Protein AF-A0A5J6HC50-F1 (afdb_monomer_lite)

Radius of gyration: 23.79 Å; chains: 1; bounding box: 67×35×58 Å

Secondary structure (DSSP, 8-state):
-PPPP------S---------HHHHHHHHHTSTTS-GGGSTTT----TT-SS---B-SSTT--SBPBTTBSS-HHHHHHHHHHHHTT--HHHHHHHSPP-----------

Foldseek 3Di:
DDDDDDDPPPPPDDDDDDPDPPVVVVVCVCPDPPNPPCPDPVNDPPDCVNPVQVQAALQPQAQHGADPVGSHHPVLVVVVVVCVVVVHDPVVSSPPPDHHHPPDPPPDDD

pLDDT: mean 72.53, std 16.81, range [35.03, 94.19]

Organism: Streptomyces alboniger (NCBI:txid132473)

Structure (mmCIF, N/CA/C/O backbone):
data_AF-A0A5J6HC50-F1
#
_entry.id   AF-A0A5J6HC50-F1
#
loop_
_atom_site.group_PDB
_atom_site.id
_atom_site.type_symbol
_atom_site.label_atom_id
_atom_site.label_alt_id
_atom_site.label_comp_id
_atom_site.label_asym_id
_atom_site.label_entity_id
_atom_site.label_seq_id
_atom_site.pdbx_PDB_ins_code
_atom_site.Cartn_x
_atom_site.Cartn_y
_atom_site.Cartn_z
_atom_site.occupancy
_atom_site.B_iso_or_equiv
_atom_site.auth_seq_id
_atom_site.auth_comp_id
_atom_site.auth_asym_id
_atom_site.auth_atom_id
_atom_site.pdbx_PDB_model_num
ATOM 1 N N . MET A 1 1 ? 52.934 23.487 -23.079 1.00 38.81 1 MET A N 1
ATOM 2 C CA . MET A 1 1 ? 52.413 22.132 -23.367 1.00 38.81 1 MET A CA 1
ATOM 3 C C . MET A 1 1 ? 50.916 22.151 -23.088 1.00 38.81 1 MET A C 1
ATOM 5 O O . MET A 1 1 ? 50.529 22.014 -21.936 1.00 38.81 1 MET A O 1
ATOM 9 N N . SER A 1 2 ? 50.095 22.440 -24.105 1.00 44.72 2 SER A N 1
ATOM 10 C CA . SER A 1 2 ? 48.630 22.439 -23.972 1.00 44.72 2 SER A CA 1
ATOM 11 C C . SER A 1 2 ? 48.084 21.038 -24.205 1.00 44.72 2 SER A C 1
ATOM 13 O O . SER A 1 2 ? 48.495 20.344 -25.132 1.00 44.72 2 SER A O 1
ATOM 15 N N . ARG A 1 3 ? 47.182 20.633 -23.319 1.00 43.44 3 ARG A N 1
ATOM 16 C CA . ARG A 1 3 ? 46.452 19.367 -23.340 1.00 43.44 3 ARG A CA 1
ATOM 17 C C . ARG A 1 3 ? 45.401 19.429 -24.469 1.00 43.44 3 ARG A C 1
ATOM 19 O O . ARG A 1 3 ? 44.765 20.473 -24.579 1.00 43.44 3 ARG A O 1
ATOM 26 N N . PRO A 1 4 ? 45.227 18.397 -25.314 1.00 49.81 4 PRO A N 1
ATOM 27 C CA . PRO A 1 4 ? 44.206 18.433 -26.357 1.00 49.81 4 PRO A CA 1
ATOM 28 C C . PRO A 1 4 ? 42.807 18.261 -25.748 1.00 49.81 4 PRO A C 1
ATOM 30 O O . PRO A 1 4 ? 42.625 17.468 -24.819 1.00 49.81 4 PRO A O 1
ATOM 33 N N . ASP A 1 5 ? 41.837 19.003 -26.279 1.00 56.50 5 ASP A N 1
ATOM 34 C CA . ASP A 1 5 ? 40.420 18.887 -25.933 1.00 56.50 5 ASP A CA 1
ATOM 35 C C . ASP A 1 5 ? 39.866 17.512 -26.353 1.00 56.50 5 ASP A C 1
ATOM 37 O O . ASP A 1 5 ? 40.163 17.042 -27.458 1.00 56.50 5 ASP A O 1
ATOM 41 N N . PRO A 1 6 ? 39.045 16.837 -25.523 1.00 55.06 6 PRO A N 1
ATOM 42 C CA . PRO A 1 6 ? 38.383 15.611 -25.937 1.00 55.06 6 PRO A CA 1
ATOM 43 C C . PRO A 1 6 ? 37.243 15.946 -26.907 1.00 55.06 6 PRO A C 1
ATOM 45 O O . PRO A 1 6 ? 36.150 16.347 -26.510 1.00 55.06 6 PRO A O 1
ATOM 48 N N . VAL A 1 7 ? 37.499 15.755 -28.200 1.00 55.75 7 VAL A N 1
ATOM 49 C CA . VAL A 1 7 ? 36.460 15.724 -29.234 1.00 55.75 7 VAL A CA 1
ATOM 50 C C . VAL A 1 7 ? 35.606 14.478 -28.987 1.00 55.75 7 VAL A C 1
ATOM 52 O O . VAL A 1 7 ? 36.064 13.363 -29.220 1.00 55.75 7 VAL A O 1
ATOM 55 N N . PHE A 1 8 ? 34.380 14.648 -28.489 1.00 52.56 8 PHE A N 1
ATOM 56 C CA . PHE A 1 8 ? 33.379 13.578 -28.422 1.00 52.56 8 PHE A CA 1
ATOM 57 C C . PHE A 1 8 ? 32.710 13.432 -29.801 1.00 52.56 8 PHE A C 1
ATOM 59 O O . PHE A 1 8 ? 31.940 14.313 -30.184 1.00 52.56 8 PHE A O 1
ATOM 66 N N . PRO A 1 9 ? 32.948 12.348 -30.565 1.00 48.97 9 PRO A N 1
ATOM 67 C CA . PRO A 1 9 ? 32.548 12.275 -31.969 1.00 48.97 9 PRO A CA 1
ATOM 68 C C . PRO A 1 9 ? 31.180 11.596 -32.183 1.00 48.97 9 PRO A C 1
ATOM 70 O O . PRO A 1 9 ? 30.968 10.977 -33.217 1.00 48.97 9 PRO A O 1
ATOM 73 N N . PHE A 1 10 ? 30.247 11.666 -31.224 1.00 49.09 10 PHE A N 1
ATOM 74 C CA . PHE A 1 10 ? 29.028 10.831 -31.246 1.00 49.09 10 PHE A CA 1
ATOM 75 C C . PHE A 1 10 ? 27.690 11.561 -31.469 1.00 49.09 10 PHE A C 1
ATOM 77 O O . PHE A 1 10 ? 26.645 10.939 -31.316 1.00 49.09 10 PHE A O 1
ATOM 84 N N . PHE A 1 11 ? 27.674 12.844 -31.851 1.00 50.44 11 PHE A N 1
ATOM 85 C CA . PHE A 1 11 ? 26.414 13.595 -32.042 1.00 50.44 11 PHE A CA 1
ATOM 86 C C . PHE A 1 11 ? 26.218 14.224 -33.428 1.00 50.44 11 PHE A C 1
ATOM 88 O O . PHE A 1 11 ? 25.427 15.154 -33.571 1.00 50.44 11 PHE A O 1
ATOM 95 N N . LEU A 1 12 ? 26.897 13.730 -34.464 1.00 55.72 12 LEU A N 1
ATOM 96 C CA . LEU A 1 12 ? 26.607 14.149 -35.835 1.00 55.72 12 LEU A CA 1
ATOM 97 C C . LEU A 1 12 ? 25.789 13.065 -36.537 1.00 55.72 12 LEU A C 1
ATOM 99 O O . LEU A 1 12 ? 26.244 11.936 -36.676 1.00 55.72 12 LEU A O 1
ATOM 103 N N . ASP A 1 13 ? 24.595 13.479 -36.957 1.00 51.22 13 ASP A N 1
ATOM 104 C CA . ASP A 1 13 ? 23.547 12.735 -37.661 1.00 51.22 13 ASP A CA 1
ATOM 105 C C . ASP A 1 13 ? 22.527 12.008 -36.765 1.00 51.22 13 ASP A C 1
ATOM 107 O O . ASP A 1 13 ? 22.476 10.784 -36.657 1.00 51.22 13 ASP A O 1
ATOM 111 N N . HIS A 1 14 ? 21.675 12.794 -36.096 1.00 55.84 14 HIS A N 1
ATOM 112 C CA . HIS A 1 14 ? 20.399 12.270 -35.618 1.00 55.84 14 HIS A CA 1
ATOM 113 C C . HIS A 1 14 ? 19.387 12.437 -36.759 1.00 55.84 14 HIS A C 1
ATOM 115 O O . HIS A 1 14 ? 19.079 13.586 -37.098 1.00 55.84 14 HIS A O 1
ATOM 121 N N . PRO A 1 15 ? 18.864 11.351 -37.362 1.00 57.97 15 PRO A N 1
ATOM 122 C CA . PRO A 1 15 ? 17.782 11.479 -38.327 1.00 57.97 15 PRO A CA 1
ATOM 123 C C . PRO A 1 15 ? 16.623 12.252 -37.686 1.00 57.97 15 PRO A C 1
ATOM 125 O O . PRO A 1 15 ? 16.429 12.206 -36.465 1.00 57.97 15 PRO A O 1
ATOM 128 N N . ALA A 1 16 ? 15.886 13.008 -38.507 1.00 63.34 16 ALA A N 1
ATOM 129 C CA . ALA A 1 16 ? 14.746 13.806 -38.065 1.00 63.34 16 ALA A CA 1
ATOM 130 C C . ALA A 1 16 ? 13.880 12.997 -37.089 1.00 63.34 16 ALA A C 1
ATOM 132 O O . ALA A 1 16 ? 13.586 11.833 -37.359 1.00 63.34 16 ALA A O 1
ATOM 133 N N . ARG A 1 17 ? 13.519 13.595 -35.941 1.00 60.28 17 ARG A N 1
ATOM 134 C CA . ARG A 1 17 ? 12.764 12.908 -34.882 1.00 60.28 17 ARG A CA 1
ATOM 135 C C . ARG A 1 17 ? 11.524 12.259 -35.494 1.00 60.28 17 ARG A C 1
ATOM 137 O O . ARG A 1 17 ? 10.584 12.958 -35.862 1.00 60.28 17 ARG A O 1
ATOM 144 N N . VAL A 1 18 ? 11.533 10.936 -35.600 1.00 63.72 18 VAL A N 1
ATOM 145 C CA . VAL A 1 18 ? 10.360 10.175 -36.019 1.00 63.72 18 VAL A CA 1
ATOM 146 C C . VAL A 1 18 ? 9.429 10.114 -34.818 1.00 63.72 18 VAL A C 1
ATOM 148 O O . VAL A 1 18 ? 9.851 9.780 -33.709 1.00 63.72 18 VAL A O 1
ATOM 151 N N . THR A 1 19 ? 8.164 10.467 -35.017 1.00 62.44 19 THR A N 1
ATOM 152 C CA . THR A 1 19 ? 7.119 10.250 -34.018 1.00 62.44 19 THR A CA 1
ATOM 153 C C . THR A 1 19 ? 6.856 8.748 -33.922 1.00 62.44 19 THR A C 1
ATOM 155 O O . THR A 1 19 ? 6.003 8.226 -34.632 1.00 62.44 19 THR A O 1
ATOM 158 N N . SER A 1 20 ? 7.630 8.042 -33.101 1.00 62.22 20 SER A N 1
ATOM 159 C CA . SER A 1 20 ? 7.276 6.692 -32.651 1.00 62.22 20 SER A CA 1
ATOM 160 C C . SER A 1 20 ? 6.334 6.821 -31.459 1.00 62.22 20 SER A C 1
ATOM 162 O O . SER A 1 20 ? 6.448 7.765 -30.664 1.00 62.22 20 SER A O 1
ATOM 164 N N . ASP A 1 21 ? 5.366 5.912 -31.363 1.00 69.88 21 ASP A N 1
ATOM 165 C CA . ASP A 1 21 ? 4.458 5.892 -30.227 1.00 69.88 21 ASP A CA 1
ATOM 166 C C . ASP A 1 21 ? 5.291 5.707 -28.950 1.00 69.88 21 ASP A C 1
ATOM 168 O O . ASP A 1 21 ? 6.157 4.834 -28.852 1.00 69.88 21 ASP A O 1
ATOM 172 N N . ARG A 1 22 ? 5.057 6.552 -27.945 1.00 77.88 22 ARG A N 1
ATOM 173 C CA . ARG A 1 22 ? 5.753 6.463 -26.657 1.00 77.88 22 ARG A CA 1
ATOM 174 C C . ARG A 1 22 ? 5.653 5.051 -26.069 1.00 77.88 22 ARG A C 1
AT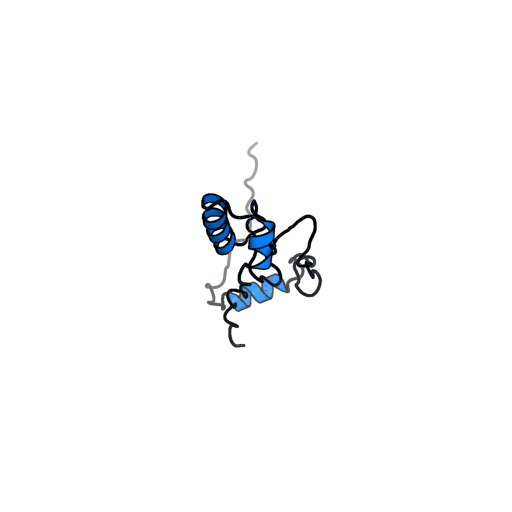OM 176 O O . ARG A 1 22 ? 6.588 4.605 -25.404 1.00 77.88 22 ARG A O 1
ATOM 183 N N . LEU A 1 23 ? 4.536 4.363 -26.294 1.00 79.56 23 LEU A N 1
ATOM 184 C CA . LEU A 1 23 ? 4.301 3.007 -25.821 1.00 79.56 23 LEU A CA 1
ATOM 185 C C . LEU A 1 23 ? 5.154 1.977 -26.574 1.00 79.56 23 LEU A C 1
ATOM 187 O O . LEU A 1 23 ? 5.663 1.045 -25.952 1.00 79.56 23 LEU A O 1
ATOM 191 N N . GLU A 1 24 ? 5.395 2.180 -27.868 1.00 80.25 24 GLU A N 1
ATOM 192 C CA . GLU A 1 24 ? 6.279 1.342 -28.684 1.00 80.25 24 GLU A CA 1
ATOM 193 C C . GLU A 1 24 ? 7.730 1.429 -28.182 1.00 80.25 24 GLU A C 1
ATOM 195 O O . GLU A 1 24 ? 8.363 0.407 -27.905 1.00 80.25 24 GLU A O 1
ATOM 200 N N . LEU A 1 25 ? 8.232 2.648 -27.949 1.00 83.50 25 LEU A N 1
ATOM 201 C CA . LEU A 1 25 ? 9.586 2.868 -27.429 1.00 83.50 25 LEU A CA 1
ATOM 202 C C . LEU A 1 25 ? 9.782 2.286 -26.026 1.00 83.50 25 LEU A C 1
ATOM 204 O O . LEU A 1 25 ? 10.804 1.657 -25.753 1.00 83.50 25 LEU A O 1
ATOM 208 N N . LEU A 1 26 ? 8.814 2.480 -25.125 1.00 80.44 26 LEU A N 1
ATOM 209 C CA . LEU A 1 26 ? 8.892 1.922 -23.773 1.00 80.44 26 LEU A CA 1
ATOM 210 C C . LEU A 1 26 ? 8.887 0.393 -23.805 1.00 80.44 26 LEU A C 1
ATOM 212 O O . LEU A 1 26 ? 9.696 -0.234 -23.122 1.00 80.44 26 LEU A O 1
ATOM 216 N N . THR A 1 27 ? 8.037 -0.198 -24.643 1.00 81.50 27 THR A N 1
ATOM 217 C CA . THR A 1 27 ? 7.997 -1.649 -24.860 1.00 81.50 27 THR A CA 1
ATOM 218 C C . THR A 1 27 ? 9.338 -2.171 -25.374 1.00 81.50 27 THR A C 1
ATOM 220 O O . THR A 1 27 ? 9.859 -3.154 -24.846 1.00 81.50 27 THR A O 1
ATOM 223 N N . ALA A 1 28 ? 9.939 -1.507 -26.363 1.00 85.75 28 ALA A N 1
ATOM 224 C CA . ALA A 1 28 ? 11.239 -1.896 -26.907 1.00 85.75 28 ALA A CA 1
ATOM 225 C C . ALA A 1 28 ? 12.362 -1.809 -25.858 1.00 85.75 28 ALA A C 1
ATOM 227 O O . ALA A 1 28 ? 13.219 -2.691 -25.790 1.00 85.75 28 ALA A O 1
ATOM 228 N N . LEU A 1 29 ? 12.341 -0.779 -25.005 1.00 85.56 29 LEU A N 1
ATOM 229 C CA . LEU A 1 29 ? 13.322 -0.608 -23.933 1.00 85.56 29 LEU A CA 1
ATOM 230 C C . LEU A 1 29 ? 13.191 -1.681 -22.847 1.00 85.56 29 LEU A C 1
ATOM 232 O O . LEU A 1 29 ? 14.210 -2.244 -22.457 1.00 85.56 29 LEU A O 1
ATOM 236 N N . VAL A 1 30 ? 11.971 -1.998 -22.397 1.00 82.44 30 VAL A N 1
ATOM 237 C CA . VAL A 1 30 ? 11.715 -3.041 -21.380 1.00 82.44 30 VAL A CA 1
ATOM 238 C C . VAL A 1 30 ? 12.141 -4.430 -21.872 1.00 82.44 30 VAL A C 1
ATOM 240 O O . VAL A 1 30 ? 12.705 -5.216 -21.112 1.00 82.44 30 VAL A O 1
ATOM 243 N N . ASN A 1 31 ? 11.934 -4.720 -23.160 1.00 82.19 31 ASN A N 1
ATOM 244 C CA . ASN A 1 31 ? 12.340 -5.989 -23.777 1.00 82.19 31 ASN A CA 1
ATOM 245 C C . ASN A 1 31 ? 13.823 -6.030 -24.187 1.00 82.19 31 ASN A C 1
ATOM 247 O O . ASN A 1 31 ? 14.323 -7.065 -24.630 1.00 82.19 31 ASN A O 1
ATOM 251 N N . GLY A 1 32 ? 14.544 -4.916 -24.053 1.00 82.81 32 GLY A N 1
ATOM 252 C CA . GLY A 1 32 ? 15.947 -4.820 -24.423 1.00 82.81 32 GLY A CA 1
ATOM 253 C C . GLY A 1 32 ? 16.878 -5.607 -23.487 1.00 82.81 32 GLY A C 1
ATOM 254 O O . GLY A 1 32 ? 16.563 -5.850 -22.319 1.00 82.81 32 GLY A O 1
ATOM 255 N N . PRO A 1 33 ? 18.089 -5.958 -23.952 1.00 77.25 33 PRO A N 1
ATOM 256 C CA . PRO A 1 33 ? 19.065 -6.721 -23.166 1.00 77.25 33 PRO A CA 1
ATOM 257 C C . PRO A 1 33 ? 19.668 -5.931 -21.994 1.00 77.25 33 PRO A C 1
ATOM 259 O O . PRO A 1 33 ? 20.281 -6.518 -21.110 1.00 77.25 33 PRO A O 1
ATOM 262 N N . ARG A 1 34 ? 19.525 -4.598 -21.996 1.00 75.81 34 ARG A N 1
ATOM 263 C CA . ARG A 1 34 ? 20.048 -3.704 -20.951 1.00 75.81 34 ARG A CA 1
ATOM 264 C C . ARG A 1 34 ? 19.032 -3.417 -19.845 1.00 75.81 34 ARG A C 1
ATOM 266 O O . ARG A 1 34 ? 19.401 -2.833 -18.831 1.00 75.81 34 ARG A O 1
ATOM 273 N N . PHE A 1 35 ? 17.769 -3.780 -20.053 1.00 77.56 35 PHE A N 1
ATOM 274 C CA . PHE A 1 35 ? 16.758 -3.686 -19.014 1.00 77.56 35 PHE A CA 1
ATOM 275 C C . PHE A 1 35 ? 16.965 -4.835 -18.040 1.00 77.56 35 PHE A C 1
ATOM 277 O O . PHE A 1 35 ? 17.063 -5.988 -18.467 1.00 77.56 35 PHE A O 1
ATOM 284 N N . ASP A 1 36 ? 17.083 -4.499 -16.756 1.00 72.94 36 ASP A N 1
ATOM 285 C CA . ASP A 1 36 ? 17.367 -5.478 -15.717 1.00 72.94 36 ASP A CA 1
ATOM 286 C C . ASP A 1 36 ? 16.296 -6.581 -15.761 1.00 72.94 36 ASP A C 1
ATOM 288 O O . ASP A 1 36 ? 15.106 -6.280 -15.599 1.00 72.94 36 ASP A O 1
ATOM 292 N N . PRO A 1 37 ? 16.686 -7.847 -16.002 1.00 68.56 37 PRO A N 1
ATOM 293 C CA . PRO A 1 37 ? 15.754 -8.964 -16.015 1.00 68.56 37 PRO A CA 1
ATOM 294 C C . PRO A 1 37 ? 14.950 -9.064 -14.719 1.00 68.56 37 PRO A C 1
ATOM 296 O O . PRO A 1 37 ? 13.812 -9.517 -14.758 1.00 68.56 37 PRO A O 1
ATOM 299 N N . MET A 1 38 ? 15.492 -8.586 -13.594 1.00 61.53 38 MET A N 1
ATOM 300 C CA . MET A 1 38 ? 14.779 -8.505 -12.327 1.00 61.53 38 MET A CA 1
ATOM 301 C C . MET A 1 38 ? 13.450 -7.758 -12.497 1.00 61.53 38 MET A C 1
ATOM 303 O O . MET A 1 38 ? 12.427 -8.245 -12.055 1.00 61.53 38 MET A O 1
ATOM 307 N N . PHE A 1 39 ? 13.388 -6.641 -13.222 1.00 61.00 39 PHE A N 1
ATOM 308 C CA . PHE A 1 39 ? 12.145 -5.867 -13.359 1.00 61.00 39 PHE A CA 1
ATOM 309 C C . PHE A 1 39 ? 11.165 -6.397 -14.419 1.00 61.00 39 PHE A C 1
ATOM 311 O O . PHE A 1 39 ? 10.175 -5.728 -14.720 1.00 61.00 39 PHE A O 1
ATOM 318 N N . ARG A 1 40 ? 11.407 -7.576 -15.003 1.00 69.50 40 ARG A N 1
ATOM 319 C CA . ARG A 1 40 ? 10.462 -8.207 -15.934 1.00 69.50 40 ARG A CA 1
ATOM 320 C C . ARG A 1 40 ? 9.353 -8.914 -15.153 1.00 69.50 40 ARG A C 1
ATOM 322 O O . ARG A 1 40 ? 9.629 -9.627 -14.190 1.00 69.50 40 ARG A O 1
ATOM 329 N N . GLY A 1 41 ? 8.096 -8.721 -15.559 1.00 60.66 41 GLY A N 1
ATOM 330 C CA . GLY A 1 41 ? 6.923 -9.264 -14.849 1.00 60.66 41 GLY A CA 1
ATOM 331 C C . GLY A 1 41 ? 6.841 -10.797 -14.846 1.00 60.66 41 GLY A C 1
ATOM 332 O O . GLY A 1 41 ? 6.156 -11.384 -14.018 1.00 60.66 41 GLY A O 1
ATOM 333 N N . ASP A 1 42 ? 7.568 -11.436 -15.754 1.00 65.50 42 ASP A N 1
ATOM 334 C CA . ASP A 1 42 ? 7.788 -12.875 -15.877 1.00 65.50 42 ASP A CA 1
ATOM 335 C C . ASP A 1 42 ? 8.884 -13.413 -14.935 1.00 65.50 42 ASP A C 1
ATOM 337 O O . ASP A 1 42 ? 8.924 -14.615 -14.678 1.00 65.50 42 ASP A O 1
ATOM 341 N N . LEU A 1 43 ? 9.742 -12.546 -14.381 1.00 59.25 43 LEU A N 1
ATOM 342 C CA . LEU A 1 43 ? 10.841 -12.922 -13.480 1.00 59.25 43 LEU A CA 1
ATOM 343 C C . LEU A 1 43 ? 10.624 -12.459 -12.033 1.00 59.25 43 LEU A C 1
ATOM 345 O O . LEU A 1 43 ? 10.972 -13.194 -11.107 1.00 59.25 43 LEU A O 1
ATOM 349 N N . LEU A 1 44 ? 10.018 -11.287 -11.816 1.00 57.28 44 LEU A N 1
ATOM 350 C CA . LEU A 1 44 ? 9.610 -10.826 -10.488 1.00 57.28 44 LEU A CA 1
ATOM 351 C C . LEU A 1 44 ? 8.096 -10.933 -10.305 1.00 57.28 44 LEU A C 1
ATOM 353 O O . LEU A 1 44 ? 7.331 -10.034 -10.654 1.00 57.28 44 LEU A O 1
ATOM 357 N N . VAL A 1 45 ? 7.685 -11.994 -9.616 1.00 60.53 45 VAL A N 1
ATOM 358 C CA . VAL A 1 45 ? 6.426 -11.990 -8.872 1.00 60.53 45 VAL A CA 1
ATOM 359 C C . VAL A 1 45 ? 6.740 -11.430 -7.492 1.00 60.53 45 VAL A C 1
ATOM 361 O O . VAL A 1 45 ? 7.248 -12.143 -6.628 1.00 60.53 45 VAL A O 1
ATOM 364 N N . VAL A 1 46 ? 6.483 -10.140 -7.277 1.00 61.59 46 VAL A N 1
ATOM 365 C CA . VAL A 1 46 ? 6.536 -9.588 -5.920 1.00 61.59 46 VAL A CA 1
ATOM 366 C C . VAL A 1 46 ? 5.283 -10.093 -5.199 1.00 61.59 46 VAL A C 1
ATOM 368 O O . VAL A 1 46 ? 4.174 -9.838 -5.672 1.00 61.59 46 VAL A O 1
ATOM 371 N N . PRO A 1 47 ? 5.408 -10.862 -4.105 1.00 61.03 47 PRO A N 1
ATOM 372 C CA . PRO A 1 47 ? 4.248 -11.292 -3.347 1.00 61.03 47 PRO A CA 1
ATOM 373 C C . PRO A 1 47 ? 3.598 -10.078 -2.666 1.00 61.03 47 PRO A C 1
ATOM 375 O O . PRO A 1 47 ? 4.309 -9.175 -2.211 1.00 61.03 47 PRO A O 1
ATOM 378 N N . PRO A 1 48 ? 2.261 -10.039 -2.551 1.00 56.97 48 PRO A N 1
ATOM 379 C CA . PRO A 1 48 ? 1.557 -8.930 -1.903 1.00 56.97 48 PRO A CA 1
ATOM 380 C C . PRO A 1 48 ? 2.045 -8.686 -0.462 1.00 56.97 48 PRO A C 1
ATOM 382 O O . PRO A 1 48 ? 2.232 -7.544 -0.046 1.00 56.97 48 PRO A O 1
ATOM 385 N N . ASP A 1 49 ? 2.405 -9.767 0.232 1.00 59.34 49 ASP A N 1
ATOM 386 C CA . ASP A 1 49 ? 2.893 -9.775 1.614 1.00 59.34 49 ASP A CA 1
ATOM 387 C C . ASP A 1 49 ? 4.427 -9.696 1.738 1.00 59.34 49 ASP A C 1
ATOM 389 O O . ASP A 1 49 ? 5.018 -10.285 2.646 1.00 59.34 49 ASP A O 1
ATOM 393 N N . HIS A 1 50 ? 5.116 -9.003 0.821 1.00 65.12 50 HIS A N 1
ATOM 394 C CA . HIS A 1 50 ? 6.578 -8.920 0.873 1.00 65.12 50 HIS A CA 1
ATOM 395 C C . HIS A 1 50 ? 7.049 -8.292 2.207 1.00 65.12 50 HIS A C 1
ATOM 397 O O . HIS A 1 50 ? 6.740 -7.128 2.483 1.00 65.12 50 HIS A O 1
ATOM 403 N N . PRO A 1 51 ? 7.848 -9.002 3.029 1.00 59.31 51 PRO A N 1
ATOM 404 C CA . PRO A 1 51 ? 8.140 -8.597 4.409 1.00 59.31 51 PRO A CA 1
ATOM 405 C C . PRO A 1 51 ? 8.937 -7.290 4.507 1.00 59.31 51 PRO A C 1
ATOM 407 O O . PRO A 1 51 ? 8.849 -6.591 5.512 1.00 59.31 51 PRO A O 1
ATOM 410 N N . VAL A 1 52 ? 9.696 -6.951 3.459 1.00 60.34 52 VAL A N 1
ATOM 411 C CA . VAL A 1 52 ? 10.522 -5.730 3.382 1.00 60.34 52 VAL A CA 1
ATOM 412 C C . VAL A 1 52 ? 9.807 -4.589 2.652 1.00 60.34 52 VAL A C 1
ATOM 414 O O . VAL A 1 52 ? 10.065 -3.420 2.914 1.00 60.34 52 VAL A O 1
ATOM 417 N N . TYR A 1 53 ? 8.883 -4.916 1.748 1.00 55.56 53 TYR A N 1
ATOM 418 C CA . TYR A 1 53 ? 8.216 -3.949 0.881 1.00 55.56 53 TYR A CA 1
ATOM 419 C C . TYR A 1 53 ? 6.719 -4.153 1.050 1.00 55.56 53 TYR A C 1
ATOM 421 O O . TYR A 1 53 ? 6.085 -4.755 0.191 1.00 55.56 53 TYR A O 1
ATOM 429 N N . ARG A 1 54 ? 6.144 -3.687 2.168 1.00 62.34 54 ARG A N 1
ATOM 430 C CA . ARG A 1 54 ? 4.682 -3.654 2.353 1.00 62.34 54 ARG A CA 1
ATOM 431 C C . ARG A 1 54 ? 4.066 -2.588 1.459 1.00 62.34 54 ARG A C 1
ATOM 433 O O . ARG A 1 54 ? 3.694 -1.499 1.871 1.00 62.34 54 ARG A O 1
ATOM 440 N N . TRP A 1 55 ? 4.027 -2.931 0.190 1.00 71.25 55 TRP A N 1
ATOM 441 C CA . TRP A 1 55 ? 3.371 -2.224 -0.882 1.00 71.25 55 TRP A CA 1
ATOM 442 C C . TRP A 1 55 ? 1.870 -2.481 -0.920 1.00 71.25 55 TRP A C 1
ATOM 444 O O . TRP A 1 55 ? 1.177 -1.640 -1.467 1.00 71.25 55 TRP A O 1
ATOM 454 N N . GLN A 1 56 ? 1.339 -3.565 -0.342 1.00 78.00 56 GLN A N 1
ATOM 455 C CA . GLN A 1 56 ? -0.105 -3.785 -0.267 1.00 78.00 56 GLN A CA 1
ATOM 456 C C . GLN A 1 56 ? -0.704 -3.097 0.959 1.00 78.00 56 GLN A C 1
ATOM 458 O O . GLN A 1 56 ? -0.112 -3.059 2.040 1.00 78.00 56 GLN A O 1
ATOM 463 N N . CYS A 1 57 ? -1.909 -2.561 0.796 1.00 86.50 57 CYS A N 1
ATOM 464 C CA . CYS A 1 57 ? -2.697 -2.138 1.933 1.00 86.50 57 CYS A CA 1
ATOM 465 C C . CYS A 1 57 ? -3.080 -3.330 2.831 1.00 86.50 57 CYS A C 1
ATOM 467 O O . CYS A 1 57 ? -3.548 -4.357 2.356 1.00 86.50 57 CYS A O 1
ATOM 469 N N . ARG A 1 58 ? -2.952 -3.147 4.147 1.00 87.25 58 ARG A N 1
ATOM 470 C CA . ARG A 1 58 ? -3.245 -4.133 5.193 1.00 87.25 58 ARG A CA 1
ATOM 471 C C . ARG A 1 58 ? -4.720 -4.525 5.320 1.00 87.25 58 ARG A C 1
ATOM 473 O O . ARG A 1 58 ? -5.009 -5.528 5.964 1.00 87.25 58 ARG A O 1
ATOM 480 N N . VAL A 1 59 ? -5.655 -3.766 4.745 1.00 88.44 59 VAL A N 1
ATOM 481 C CA . VAL A 1 59 ? -7.062 -4.191 4.705 1.00 88.44 59 VAL A CA 1
ATOM 482 C C . VAL A 1 59 ? -7.188 -5.417 3.803 1.00 88.44 59 VAL A C 1
ATOM 484 O O . VAL A 1 59 ? -6.767 -5.386 2.646 1.00 88.44 59 VAL A O 1
ATOM 487 N N . GLY A 1 60 ? -7.782 -6.490 4.328 1.00 85.81 60 GLY A N 1
ATOM 488 C CA . GLY A 1 60 ? -7.888 -7.776 3.641 1.00 85.81 60 GLY A CA 1
ATOM 489 C C . GLY A 1 60 ? -8.529 -7.659 2.255 1.00 85.81 60 GLY A C 1
ATOM 490 O O . GLY A 1 60 ? -9.625 -7.121 2.093 1.00 85.81 60 GLY A O 1
ATOM 491 N N . GLY A 1 61 ? -7.833 -8.153 1.228 1.00 82.88 61 GLY A N 1
ATOM 492 C CA . GLY A 1 61 ? -8.306 -8.097 -0.159 1.00 82.88 61 GLY A CA 1
ATOM 493 C C . GLY A 1 61 ? -8.322 -6.692 -0.772 1.00 82.88 61 GLY A C 1
ATOM 494 O O . GLY A 1 61 ? -8.958 -6.490 -1.806 1.00 82.88 61 GLY A O 1
ATOM 495 N N . CYS A 1 62 ? -7.663 -5.710 -0.149 1.00 86.44 62 CYS A N 1
ATOM 496 C CA . CYS A 1 62 ? -7.424 -4.412 -0.762 1.00 86.44 62 CYS A CA 1
ATOM 497 C C . CYS A 1 62 ? -6.297 -4.535 -1.793 1.00 86.44 62 CYS A C 1
ATOM 499 O O . CYS A 1 62 ? -5.181 -4.958 -1.502 1.00 86.44 62 CYS A O 1
ATOM 501 N N . GLU A 1 63 ? -6.594 -4.144 -3.021 1.00 81.88 63 GLU A N 1
ATOM 502 C CA . GLU A 1 63 ? -5.673 -4.186 -4.156 1.00 81.88 63 GLU A CA 1
ATOM 503 C C . GLU A 1 63 ? -4.935 -2.847 -4.340 1.00 81.88 63 GLU A C 1
ATOM 505 O O . GLU A 1 63 ? -4.149 -2.651 -5.269 1.00 81.88 63 GLU A O 1
ATOM 510 N N . ARG A 1 64 ? -5.203 -1.866 -3.471 1.00 82.38 64 ARG A N 1
ATOM 511 C CA . ARG A 1 64 ? -4.533 -0.566 -3.511 1.00 82.38 64 ARG A CA 1
ATOM 512 C C . ARG A 1 64 ? -3.175 -0.631 -2.822 1.00 82.38 64 ARG A C 1
ATOM 514 O O . ARG A 1 64 ? -3.054 -1.289 -1.785 1.00 82.38 64 ARG A O 1
ATOM 521 N N . PRO A 1 65 ? -2.180 0.107 -3.342 1.00 80.19 65 PRO A N 1
ATOM 522 C CA . PRO A 1 65 ? -0.902 0.171 -2.678 1.00 80.19 65 PRO A CA 1
ATOM 523 C C . PRO A 1 65 ? -1.021 0.896 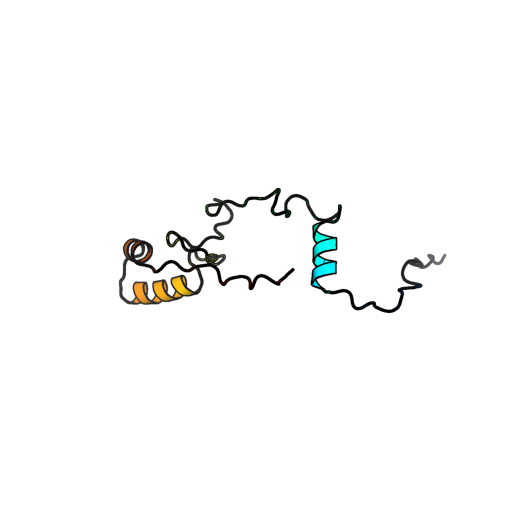-1.329 1.00 80.19 65 PRO A C 1
ATOM 525 O O . PRO A 1 65 ? -1.734 1.900 -1.211 1.00 80.19 65 PRO A O 1
ATOM 528 N N . GLY A 1 66 ? -0.330 0.373 -0.319 1.00 80.00 66 GLY A N 1
ATOM 529 C CA . GLY A 1 66 ? -0.068 1.054 0.942 1.00 80.00 66 GLY A CA 1
ATOM 530 C C . GLY A 1 66 ? 0.850 2.259 0.734 1.00 80.00 66 GLY A C 1
ATOM 531 O O . GLY A 1 66 ? 1.552 2.367 -0.274 1.00 80.00 66 GLY A O 1
ATOM 532 N N . GLN A 1 67 ? 0.833 3.195 1.678 1.00 78.44 67 GLN A N 1
ATOM 533 C CA . GLN A 1 67 ? 1.756 4.327 1.664 1.00 78.44 67 GLN A CA 1
ATOM 534 C C . GLN A 1 67 ? 3.095 3.942 2.309 1.00 78.44 67 GLN A C 1
ATOM 536 O O . GLN A 1 67 ? 3.144 3.131 3.224 1.00 78.44 67 GLN A O 1
ATOM 541 N N . HIS A 1 68 ? 4.200 4.572 1.898 1.00 64.38 68 HIS A N 1
ATOM 542 C CA . HIS A 1 68 ? 5.552 4.236 2.385 1.00 64.38 68 HIS A CA 1
ATOM 543 C C . HIS A 1 68 ? 5.727 4.228 3.916 1.00 64.38 68 HIS A C 1
ATOM 545 O O . HIS A 1 68 ? 6.625 3.564 4.421 1.00 64.38 68 HIS A O 1
ATOM 551 N N . HIS A 1 69 ? 4.900 4.974 4.648 1.00 67.00 69 HIS A N 1
ATOM 552 C CA . HIS A 1 69 ? 4.950 5.099 6.107 1.00 67.00 69 HIS A CA 1
ATOM 553 C C . HIS A 1 69 ? 3.682 4.578 6.799 1.00 67.00 69 HIS A C 1
ATOM 555 O O . HIS A 1 69 ? 3.622 4.556 8.027 1.00 67.00 69 HIS A O 1
ATOM 561 N N . VAL A 1 70 ? 2.672 4.158 6.031 1.00 71.81 70 VAL A N 1
ATOM 562 C CA . VAL A 1 70 ? 1.398 3.671 6.559 1.00 71.81 70 VAL A CA 1
ATOM 563 C C . VAL A 1 70 ? 1.041 2.385 5.841 1.00 71.81 70 VAL A C 1
ATOM 565 O O . VAL A 1 70 ? 0.888 2.364 4.625 1.00 71.81 70 VAL A O 1
ATOM 568 N N . GLU A 1 71 ? 0.798 1.317 6.596 1.00 84.00 71 GLU A N 1
ATOM 569 C CA . GLU A 1 71 ? 0.334 0.034 6.050 1.00 84.00 71 GLU A CA 1
ATOM 570 C C . GLU A 1 71 ? -1.082 0.120 5.427 1.00 84.00 71 GLU A C 1
ATOM 572 O O . GLU A 1 71 ? -1.692 -0.897 5.116 1.00 84.00 71 GLU A O 1
ATOM 577 N N . LEU A 1 72 ? -1.641 1.320 5.250 1.00 88.69 72 LEU A N 1
ATOM 578 C CA . LEU A 1 72 ? -2.946 1.594 4.664 1.00 88.69 72 LEU A CA 1
ATOM 579 C C . LEU A 1 72 ? -2.797 2.382 3.359 1.00 88.69 72 LEU A C 1
ATOM 581 O O . LEU A 1 72 ? -1.894 3.209 3.207 1.00 88.69 72 LEU A O 1
ATOM 585 N N . CYS A 1 73 ? -3.703 2.151 2.407 1.00 89.12 73 CYS A N 1
ATOM 586 C CA . CYS A 1 73 ? -3.806 3.020 1.238 1.00 89.12 73 CYS A CA 1
ATOM 587 C C . CYS A 1 73 ? -4.285 4.417 1.657 1.00 89.12 73 CYS A C 1
ATOM 589 O O . CYS A 1 73 ? -4.917 4.567 2.701 1.00 89.12 73 CYS A O 1
ATOM 591 N N . PHE A 1 74 ? -4.046 5.433 0.822 1.00 88.00 74 PHE A N 1
ATOM 592 C CA . PHE A 1 74 ? -4.396 6.831 1.125 1.00 88.00 74 PHE A CA 1
ATOM 593 C C . PHE A 1 74 ? -5.809 7.021 1.680 1.00 88.00 74 PHE A C 1
ATOM 595 O O . PHE A 1 74 ? -6.016 7.761 2.638 1.00 88.00 74 PHE A O 1
ATOM 602 N N . GLN A 1 75 ? -6.792 6.341 1.097 1.00 90.12 75 GLN A N 1
ATOM 603 C CA . GLN A 1 75 ? -8.169 6.550 1.512 1.00 90.12 75 GLN A CA 1
ATOM 604 C C . GLN A 1 75 ? -8.511 5.845 2.825 1.00 90.12 75 GLN A C 1
ATOM 606 O O . GLN A 1 75 ? -9.176 6.437 3.666 1.00 90.12 75 GLN A O 1
ATOM 611 N N . GLN A 1 76 ? -8.010 4.629 3.033 1.00 91.00 76 GLN A N 1
ATOM 612 C CA . GLN A 1 76 ? -8.227 3.909 4.288 1.00 91.00 76 GLN A CA 1
ATOM 613 C C . GLN A 1 76 ? -7.408 4.495 5.436 1.00 91.00 76 GLN A C 1
ATOM 615 O O . GLN A 1 76 ? -7.846 4.433 6.574 1.00 91.00 76 GLN A O 1
ATOM 620 N N . ASP A 1 77 ? -6.262 5.112 5.155 1.00 92.56 77 ASP A N 1
ATOM 621 C CA . ASP A 1 77 ? -5.522 5.899 6.142 1.00 92.56 77 ASP A CA 1
ATOM 622 C C . ASP A 1 77 ? -6.353 7.093 6.641 1.00 92.56 77 ASP A C 1
ATOM 624 O O . ASP A 1 77 ? -6.459 7.326 7.844 1.00 92.56 77 ASP A O 1
ATOM 628 N N . ARG A 1 78 ? -7.045 7.792 5.732 1.00 92.81 78 ARG A N 1
ATOM 629 C CA . ARG A 1 78 ? -7.985 8.859 6.104 1.00 92.81 78 ARG A CA 1
ATOM 630 C C . ARG A 1 78 ? -9.184 8.349 6.904 1.00 92.81 78 ARG A C 1
ATOM 632 O O . ARG A 1 78 ? -9.491 8.917 7.946 1.00 92.81 78 ARG A O 1
ATOM 639 N N . GLU A 1 79 ? -9.830 7.282 6.439 1.00 93.19 79 GLU A N 1
ATOM 640 C CA . GLU A 1 79 ? -10.959 6.654 7.146 1.00 93.19 79 GLU A CA 1
ATOM 641 C C . GLU A 1 79 ? -10.530 6.171 8.542 1.00 93.19 79 GLU A C 1
ATOM 643 O O . GLU A 1 79 ? -11.252 6.345 9.524 1.00 93.19 79 GLU 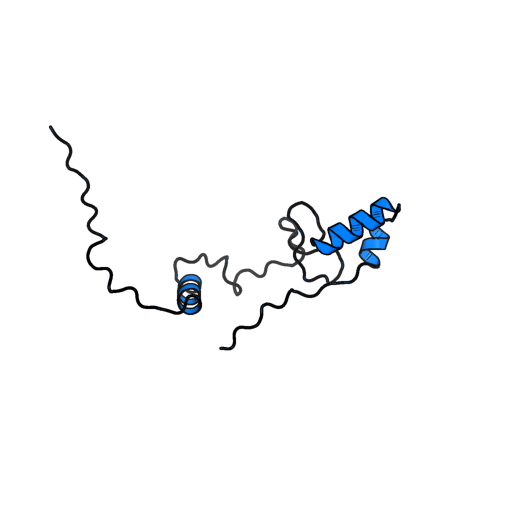A O 1
ATOM 648 N N . TRP A 1 80 ? -9.314 5.632 8.659 1.00 94.12 80 TRP A N 1
ATOM 649 C CA . TRP A 1 80 ? -8.742 5.231 9.936 1.00 94.12 80 TRP A CA 1
ATOM 650 C C . TRP A 1 80 ? -8.451 6.426 10.845 1.00 94.12 80 TRP A C 1
ATOM 652 O O . TRP A 1 80 ? -8.714 6.359 12.042 1.00 94.12 80 TRP A O 1
ATOM 662 N N . ALA A 1 81 ? -7.939 7.536 10.311 1.00 93.31 81 ALA A N 1
ATOM 663 C CA . ALA A 1 81 ? -7.727 8.750 11.094 1.00 93.31 81 ALA A CA 1
ATOM 664 C C . ALA A 1 81 ? -9.042 9.278 11.697 1.00 93.31 81 ALA A C 1
ATOM 666 O O . ALA A 1 81 ? -9.065 9.656 12.870 1.00 93.31 81 ALA A O 1
ATOM 667 N N . GLU A 1 82 ? -10.136 9.238 10.933 1.00 93.81 82 GLU A N 1
ATOM 668 C CA . GLU A 1 82 ? -11.482 9.621 11.381 1.00 93.81 82 GLU A CA 1
ATOM 669 C C . GLU A 1 82 ? -12.032 8.650 12.444 1.00 93.81 82 GLU A C 1
ATOM 671 O O . GLU A 1 82 ? -12.514 9.077 13.501 1.00 93.81 82 GLU A O 1
ATOM 676 N N . ALA A 1 83 ? -11.889 7.339 12.222 1.00 92.56 83 ALA A N 1
ATOM 677 C CA . ALA A 1 83 ? -12.294 6.312 13.182 1.00 92.56 83 ALA A CA 1
ATOM 678 C C . ALA A 1 83 ? -11.503 6.413 14.497 1.00 92.56 83 ALA A C 1
ATOM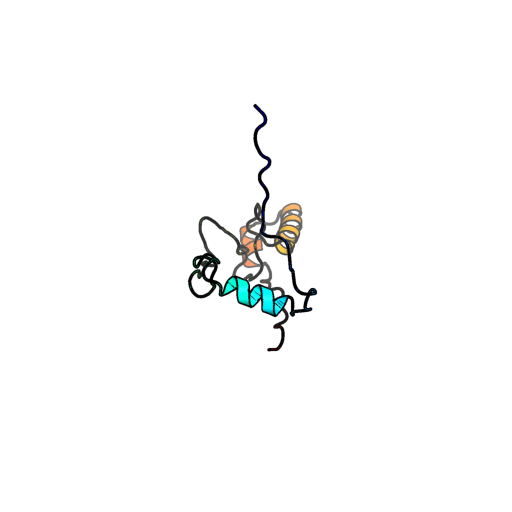 680 O O . ALA A 1 83 ? -12.086 6.373 15.580 1.00 92.56 83 ALA A O 1
ATOM 681 N N . ARG A 1 84 ? -10.184 6.623 14.417 1.00 93.81 84 ARG A N 1
ATOM 682 C CA . ARG A 1 84 ? -9.308 6.796 15.582 1.00 93.81 84 ARG A CA 1
ATOM 683 C C . ARG A 1 84 ? -9.671 8.052 16.375 1.00 93.81 84 ARG A C 1
ATOM 685 O O . ARG A 1 84 ? -9.704 7.999 17.601 1.00 93.81 84 ARG A O 1
ATOM 692 N N . ALA A 1 85 ? -9.967 9.166 15.701 1.00 94.00 85 ALA A N 1
ATOM 693 C CA . ALA A 1 85 ? -10.404 10.399 16.363 1.00 94.00 85 ALA A CA 1
ATOM 694 C C . ALA A 1 85 ? -11.715 10.207 17.148 1.00 94.00 85 ALA A C 1
ATOM 696 O O . ALA A 1 85 ? -11.926 10.861 18.166 1.00 94.00 85 ALA A O 1
ATOM 697 N N . SER A 1 86 ? -12.553 9.267 16.710 1.00 91.88 86 SER A N 1
ATOM 698 C CA . SER A 1 86 ? -13.805 8.885 17.372 1.00 91.88 86 SER A CA 1
ATOM 699 C C . SER A 1 86 ? -13.625 7.810 18.458 1.00 91.88 86 SER A C 1
ATOM 701 O O . SER A 1 86 ? -14.611 7.328 19.007 1.00 91.88 86 SER A O 1
ATOM 703 N N . GLY A 1 87 ? -12.383 7.416 18.774 1.00 92.94 87 GLY A N 1
ATOM 704 C CA . GLY A 1 87 ? -12.070 6.379 19.765 1.00 92.94 87 GLY A CA 1
ATOM 705 C C . GLY A 1 87 ? -12.146 4.939 19.241 1.00 92.94 87 GLY A C 1
ATOM 706 O O . GLY A 1 87 ? -12.166 4.005 20.038 1.00 92.94 87 GLY A O 1
ATOM 707 N N . GLY A 1 88 ? -12.196 4.745 17.921 1.00 90.75 88 GLY A N 1
ATOM 708 C CA . GLY A 1 88 ? -12.297 3.430 17.291 1.00 90.75 88 GLY A CA 1
ATOM 709 C C . GLY A 1 88 ? -11.043 2.562 17.447 1.00 90.75 88 GLY A C 1
ATOM 710 O O . GLY A 1 88 ? -9.917 3.054 17.557 1.00 90.75 88 GLY A O 1
ATOM 711 N N . ASN A 1 89 ? -11.243 1.245 17.414 1.00 94.19 89 ASN A N 1
ATOM 712 C CA . ASN A 1 89 ? -10.186 0.240 17.488 1.00 94.19 89 ASN A CA 1
ATOM 713 C C . ASN A 1 89 ? -9.652 -0.113 16.088 1.00 94.19 89 ASN A C 1
ATOM 715 O O . ASN A 1 89 ? -10.414 -0.314 15.144 1.00 94.19 89 ASN A O 1
ATOM 719 N N . GLN A 1 90 ? -8.328 -0.236 15.956 1.00 90.25 90 GLN A N 1
ATOM 720 C CA . GLN A 1 90 ? -7.678 -0.559 14.686 1.00 90.25 90 GLN A CA 1
ATOM 721 C C . GLN A 1 90 ? -8.018 -1.965 14.182 1.00 90.25 90 GLN A C 1
ATOM 723 O O . GLN A 1 90 ? -8.152 -2.154 12.978 1.00 90.25 90 GLN A O 1
ATOM 728 N N . ALA A 1 91 ? -8.150 -2.951 15.073 1.00 91.94 91 ALA A N 1
ATOM 729 C CA . ALA A 1 91 ? -8.492 -4.316 14.677 1.00 91.94 91 ALA A CA 1
ATOM 730 C C . ALA A 1 91 ? -9.909 -4.376 14.090 1.00 91.94 91 ALA A C 1
ATOM 732 O O . ALA A 1 91 ? -10.106 -4.913 13.005 1.00 91.94 91 ALA A O 1
ATOM 733 N N . GLU A 1 92 ? -10.867 -3.737 14.762 1.00 93.00 92 GLU A N 1
ATOM 734 C CA . GLU A 1 92 ? -12.251 -3.622 14.290 1.00 93.00 92 GLU A CA 1
ATOM 735 C C . GLU A 1 92 ? -12.331 -2.858 12.965 1.00 93.00 92 GLU A C 1
ATOM 737 O O . GLU A 1 92 ? -13.056 -3.265 12.060 1.00 93.00 92 GLU A O 1
ATOM 742 N N . PHE A 1 93 ? -11.539 -1.791 12.812 1.00 93.88 93 PHE A N 1
ATOM 743 C CA . PHE A 1 93 ? -11.441 -1.069 11.547 1.00 93.88 93 PHE A CA 1
ATOM 744 C C . PHE A 1 93 ? -10.931 -1.963 10.414 1.00 93.88 93 PHE A C 1
ATOM 746 O O . PHE A 1 93 ? -11.518 -1.961 9.339 1.00 93.88 93 PHE A O 1
ATOM 753 N N . LEU A 1 94 ? -9.854 -2.725 10.628 1.00 91.81 94 LEU A N 1
ATOM 754 C CA . LEU A 1 94 ? -9.277 -3.581 9.586 1.00 91.81 94 LEU A CA 1
ATOM 755 C C . LEU A 1 94 ? -10.238 -4.689 9.131 1.00 91.81 94 LEU A C 1
ATOM 757 O O . LEU A 1 94 ? -10.234 -5.024 7.948 1.00 91.81 94 LEU A O 1
ATOM 761 N N . GLU A 1 95 ? -11.062 -5.212 10.041 1.00 92.06 95 GLU A N 1
ATOM 762 C CA . GLU A 1 95 ? -12.115 -6.192 9.738 1.00 92.06 95 GLU A CA 1
ATOM 763 C C . GLU A 1 95 ? -13.308 -5.560 8.995 1.00 92.06 95 GLU A C 1
ATOM 765 O O . GLU A 1 95 ? -13.861 -6.160 8.075 1.00 92.06 95 GLU A O 1
ATOM 770 N N . ALA A 1 96 ? -13.707 -4.338 9.366 1.00 92.25 96 ALA A N 1
ATOM 771 C CA . ALA A 1 96 ? -14.877 -3.662 8.797 1.00 92.25 96 ALA A CA 1
ATOM 772 C C . ALA A 1 96 ? -14.581 -2.847 7.523 1.00 92.25 96 ALA A C 1
ATOM 774 O O . ALA A 1 96 ? -15.501 -2.489 6.781 1.00 92.25 96 ALA A O 1
ATOM 775 N N . ALA A 1 97 ? -13.316 -2.504 7.274 1.00 92.38 97 ALA A N 1
ATOM 776 C CA . ALA A 1 97 ? -12.931 -1.616 6.189 1.00 92.38 97 ALA A CA 1
ATOM 777 C C . ALA A 1 97 ? -13.294 -2.209 4.823 1.00 92.38 97 ALA A C 1
ATOM 779 O O . ALA A 1 97 ? -12.975 -3.348 4.483 1.00 92.38 97 ALA A O 1
ATOM 780 N N . THR A 1 98 ? -13.926 -1.389 3.982 1.00 91.12 98 THR A N 1
ATOM 781 C CA . THR A 1 98 ? -14.294 -1.813 2.630 1.00 91.12 98 THR A CA 1
ATOM 782 C C . THR A 1 98 ? -13.041 -1.999 1.784 1.00 91.12 98 THR A C 1
ATOM 784 O O . THR A 1 98 ? -12.263 -1.060 1.585 1.00 91.12 98 THR A O 1
ATOM 787 N N . ARG A 1 99 ? -12.864 -3.207 1.242 1.00 87.81 99 ARG A N 1
ATOM 788 C CA . ARG A 1 99 ? -11.783 -3.510 0.302 1.00 87.81 99 ARG A CA 1
ATOM 789 C C . ARG A 1 99 ? -11.931 -2.699 -0.983 1.00 87.81 99 ARG A C 1
ATOM 791 O O . ARG A 1 99 ? -13.035 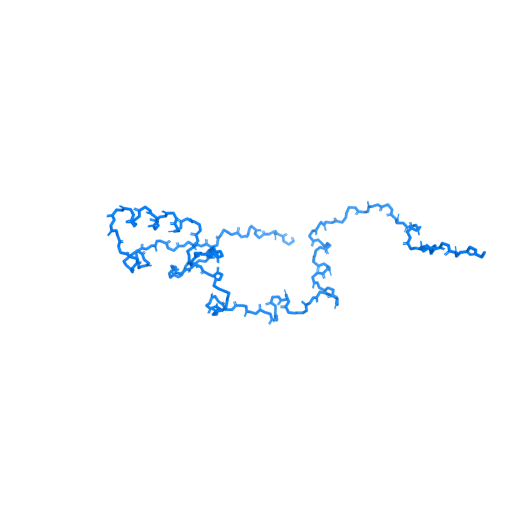-2.516 -1.498 1.00 87.81 99 ARG A O 1
ATOM 798 N N . ARG A 1 100 ? -10.811 -2.241 -1.537 1.00 86.94 100 ARG A N 1
ATOM 799 C CA . ARG A 1 100 ? -10.794 -1.434 -2.761 1.00 86.94 100 ARG A CA 1
ATOM 800 C C . ARG A 1 100 ? -10.032 -2.163 -3.849 1.00 86.94 100 ARG A C 1
ATOM 802 O O . ARG A 1 100 ? -8.911 -2.603 -3.620 1.00 86.94 100 ARG A O 1
ATOM 809 N N . GLN A 1 101 ? -10.646 -2.254 -5.022 1.00 80.25 101 GLN A N 1
ATOM 810 C CA . GLN A 1 101 ? -10.004 -2.806 -6.212 1.00 80.25 101 GLN A CA 1
ATOM 811 C C . GLN A 1 101 ? -8.935 -1.837 -6.732 1.00 80.25 101 GLN A C 1
ATOM 813 O O . GLN A 1 101 ? -8.950 -0.636 -6.398 1.00 80.25 101 GLN A O 1
ATOM 818 N N . HIS A 1 102 ? -8.016 -2.342 -7.556 1.00 69.38 102 HIS A N 1
ATOM 819 C CA . HIS A 1 102 ? -7.066 -1.508 -8.285 1.00 69.38 102 HIS A CA 1
ATOM 820 C C . HIS A 1 102 ? -7.803 -0.321 -8.933 1.00 69.38 102 HIS A C 1
ATOM 822 O O . HIS A 1 102 ? -8.930 -0.453 -9.416 1.00 69.38 102 HIS A O 1
ATOM 828 N N . ALA A 1 103 ? -7.182 0.867 -8.965 1.00 64.50 103 ALA A N 1
ATOM 829 C CA . ALA A 1 103 ? -7.577 1.823 -10.000 1.00 64.50 103 ALA A CA 1
ATOM 830 C C . ALA A 1 103 ? -7.210 1.109 -11.288 1.00 64.50 103 ALA A C 1
ATOM 832 O O . ALA A 1 103 ? -6.018 0.946 -11.547 1.00 64.50 103 ALA A O 1
ATOM 833 N N . GLY A 1 104 ? -8.212 0.568 -11.983 1.00 47.34 104 GLY A N 1
ATOM 834 C CA . GLY A 1 104 ? -7.982 -0.187 -13.198 1.00 47.34 104 GLY A CA 1
ATOM 835 C C . GLY A 1 104 ? -7.019 0.606 -14.064 1.00 47.34 104 GLY A C 1
ATOM 836 O O . GLY A 1 104 ? -7.272 1.771 -14.371 1.00 47.34 104 GLY A O 1
ATOM 837 N N . TRP A 1 105 ? -5.888 -0.005 -14.406 1.00 45.94 105 TRP A N 1
A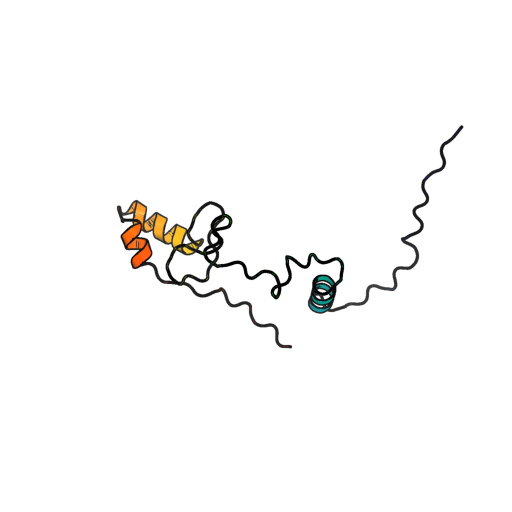TOM 838 C CA . TRP A 1 105 ? -5.158 0.452 -15.568 1.00 45.94 105 TRP A CA 1
ATOM 839 C C . TRP A 1 105 ? -6.140 0.268 -16.711 1.00 45.94 105 TRP A C 1
ATOM 841 O O . TRP A 1 105 ? -6.537 -0.864 -16.997 1.00 45.94 105 TRP A O 1
ATOM 851 N N . SER A 1 106 ? -6.614 1.367 -17.295 1.00 45.50 106 SER A N 1
ATOM 852 C CA . SER A 1 106 ? -7.350 1.312 -18.549 1.00 45.50 106 SER A CA 1
ATOM 853 C C . SER A 1 106 ? -6.486 0.492 -19.495 1.00 45.50 106 SER A C 1
ATOM 855 O O . SER A 1 106 ? -5.388 0.915 -19.853 1.00 45.50 106 SER A O 1
ATOM 857 N N . ARG A 1 107 ? -6.919 -0.733 -19.795 1.00 40.56 107 ARG A N 1
ATOM 858 C CA . ARG A 1 107 ? -6.210 -1.623 -20.705 1.00 40.56 107 ARG A CA 1
ATOM 859 C C . ARG A 1 107 ? -6.154 -0.878 -22.037 1.00 40.56 107 ARG A C 1
ATOM 861 O O . ARG A 1 107 ? -7.198 -0.688 -22.656 1.00 40.56 107 ARG A O 1
ATOM 868 N N . PHE A 1 108 ? -4.979 -0.380 -22.423 1.00 35.62 108 PHE A N 1
ATOM 869 C CA . PHE A 1 108 ? -4.790 0.179 -23.757 1.00 35.62 108 PHE A CA 1
ATOM 870 C C . PHE A 1 108 ? -5.126 -0.946 -24.747 1.00 35.62 108 PHE A C 1
ATOM 872 O O . PHE A 1 108 ? -4.594 -2.050 -24.583 1.00 35.62 108 PHE A O 1
ATOM 879 N N . PRO A 1 109 ? -6.079 -0.745 -25.675 1.00 35.03 109 PRO A N 1
ATOM 880 C CA . PRO A 1 109 ? -6.361 -1.753 -26.683 1.00 35.03 109 PRO A CA 1
ATOM 881 C C . PRO A 1 109 ? -5.100 -1.988 -27.524 1.00 35.03 109 PRO A C 1
ATOM 883 O O . PRO A 1 109 ? -4.329 -1.054 -27.750 1.00 35.03 109 PRO A O 1
ATOM 886 N N . ALA A 1 110 ? -4.897 -3.257 -27.885 1.00 39.12 110 ALA A N 1
ATOM 887 C CA . ALA A 1 110 ? -3.792 -3.737 -28.711 1.00 39.12 110 ALA A CA 1
ATOM 888 C C . ALA A 1 110 ? -3.823 -3.149 -30.127 1.00 39.12 110 ALA A C 1
ATOM 890 O O . ALA A 1 110 ? -4.940 -2.836 -30.605 1.00 39.12 110 ALA A O 1
#

Sequence (110 aa):
MSRPDPVFPFFLDHPARVTSDRLELLTALVNGPRFDPMFRGDLLVVPPDHPVYRWQCRVGGCERPGQHHVELCFQQDREWAEARASGGNQAEFLEAATRRQHAGWSRFPA